Protein AF-A0A3N3DLY1-F1 (afdb_monomer_lite)

pLDDT: mean 85.54, std 10.15, range [54.56, 95.56]

Secondary structure (DSSP, 8-state):
--PPP----SS-THHHHHHHHHHHHIIIII--S--SSHHHHHHHHHHHHHHHHHH--BGGGTSB-HHHHHHHHHHHHH--

Sequence (80 aa):
GHIKPSMTDGYDCYQNALAERVNGILKQEFLLDRCQDIKELNQLVKESISIYNNMRPHLSLGMKTPNEVHEKSQLLTQLA

Organism: NCBI:txid265668

Foldseek 3Di:
DDDDDDDDPPPDPVVCVVVVVLVCCLCPPQVPDDDPDPVVVVVSSVVSVCCQQQPQQDVVQVRDGNVVVVVVVVVVVVVD

InterPro domains:
  IPR001584 Integrase, catalytic core [PF13683] (3-66)
  IPR001584 Integrase, catalytic core [PS50994] (1-74)
  IPR012337 Ribonuclease H-like superfamily [SSF53098] (2-73)
  IPR036397 Ribonuclease H superfamily [G3DSA:3.30.420.10] (2-77)
  IPR050900 Transposase IS3/IS150/IS904 [PTHR46889] (3-72)

Radius of gyration: 16.09 Å; chains: 1; bounding box: 42×36×30 Å

Structure (mmCIF, N/CA/C/O backbone):
data_AF-A0A3N3DLY1-F1
#
_entry.id   AF-A0A3N3DLY1-F1
#
loop_
_atom_site.group_PDB
_atom_site.id
_atom_site.type_symbol
_atom_site.label_atom_id
_atom_site.label_alt_id
_atom_site.label_comp_id
_atom_site.label_asym_id
_atom_site.label_entity_id
_atom_site.label_seq_id
_atom_site.pdbx_PDB_ins_code
_atom_site.Cartn_x
_atom_site.Cartn_y
_atom_site.Cartn_z
_atom_site.occupancy
_atom_site.B_iso_or_equiv
_atom_site.auth_seq_id
_atom_site.auth_comp_id
_atom_site.auth_asym_id
_atom_site.auth_atom_id
_atom_site.pdbx_PDB_model_num
ATOM 1 N N . GLY A 1 1 ? 20.736 1.422 12.873 1.00 55.53 1 GLY A N 1
ATOM 2 C CA . GLY A 1 1 ? 20.185 1.625 11.522 1.00 55.53 1 GLY A CA 1
ATOM 3 C C . GLY A 1 1 ? 19.769 3.070 11.388 1.00 55.53 1 GLY A C 1
ATOM 4 O O . GLY A 1 1 ? 18.888 3.486 12.122 1.00 55.53 1 GLY A O 1
ATOM 5 N N . HIS A 1 2 ? 20.437 3.844 10.535 1.00 77.25 2 HIS A N 1
ATOM 6 C CA . HIS A 1 2 ? 20.050 5.228 10.249 1.00 77.25 2 HIS A CA 1
ATOM 7 C C . HIS A 1 2 ? 19.145 5.236 9.015 1.00 77.25 2 HIS A C 1
ATOM 9 O O . HIS A 1 2 ? 19.607 4.931 7.918 1.00 77.25 2 HIS A O 1
ATOM 15 N N . ILE A 1 3 ? 17.866 5.563 9.195 1.00 80.69 3 ILE A N 1
ATOM 16 C CA . ILE A 1 3 ? 16.944 5.811 8.081 1.00 80.69 3 ILE A CA 1
ATOM 17 C C . ILE A 1 3 ? 17.232 7.225 7.567 1.00 80.69 3 ILE A C 1
ATOM 19 O O . ILE A 1 3 ? 17.206 8.177 8.347 1.00 80.69 3 ILE A O 1
ATOM 23 N N . LYS A 1 4 ? 17.546 7.368 6.275 1.00 87.44 4 LYS A N 1
ATOM 24 C CA . LYS A 1 4 ? 17.753 8.680 5.648 1.00 87.44 4 LYS A CA 1
ATOM 25 C C . LYS A 1 4 ? 16.407 9.220 5.154 1.00 87.44 4 LYS A C 1
ATOM 27 O O . LYS A 1 4 ? 15.792 8.554 4.322 1.00 87.44 4 LYS A O 1
ATOM 32 N N . PRO A 1 5 ? 15.947 10.391 5.624 1.00 81.06 5 PRO A N 1
ATOM 33 C CA . PRO A 1 5 ? 14.772 11.024 5.047 1.00 81.06 5 PRO A CA 1
ATOM 34 C C . PRO A 1 5 ? 15.091 11.479 3.619 1.00 81.06 5 PRO A C 1
ATOM 36 O O . PRO A 1 5 ? 16.169 12.008 3.349 1.00 81.06 5 PRO A O 1
ATOM 39 N N . SER A 1 6 ? 14.146 11.269 2.711 1.00 81.75 6 SER A N 1
ATOM 40 C CA . SER A 1 6 ? 14.179 11.782 1.345 1.00 81.75 6 SER A CA 1
ATOM 41 C C . SER A 1 6 ? 12.816 12.399 1.070 1.00 81.75 6 SER A C 1
ATOM 43 O O . SER A 1 6 ? 11.791 11.780 1.352 1.00 81.75 6 SER A O 1
ATOM 45 N N . MET A 1 7 ? 12.819 13.644 0.604 1.00 81.81 7 MET A N 1
ATOM 46 C CA . MET A 1 7 ? 11.617 14.402 0.279 1.00 81.81 7 MET A CA 1
ATOM 47 C C . MET A 1 7 ? 11.637 14.699 -1.213 1.00 81.81 7 MET A C 1
ATOM 49 O O . MET A 1 7 ? 12.674 15.083 -1.752 1.00 81.81 7 MET A O 1
ATOM 53 N N . THR A 1 8 ? 10.487 14.54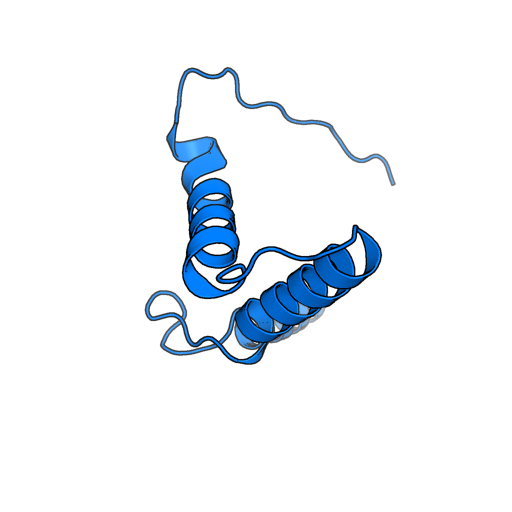5 -1.855 1.00 76.75 8 THR A N 1
ATOM 54 C CA . THR A 1 8 ? 10.259 15.011 -3.221 1.00 76.75 8 THR A CA 1
ATOM 55 C C . THR A 1 8 ? 10.164 16.541 -3.189 1.00 76.75 8 THR A C 1
ATOM 57 O O . THR A 1 8 ? 9.443 17.083 -2.352 1.00 76.75 8 THR A O 1
ATOM 60 N N . ASP A 1 9 ? 10.845 17.251 -4.082 1.00 70.12 9 ASP A N 1
ATOM 61 C CA . ASP A 1 9 ? 10.886 18.725 -4.153 1.00 70.12 9 ASP A CA 1
ATOM 62 C C . ASP A 1 9 ? 9.618 19.360 -4.766 1.00 70.12 9 ASP A C 1
ATOM 64 O O . ASP A 1 9 ? 9.545 20.572 -4.964 1.00 70.12 9 ASP A O 1
ATOM 68 N N . GLY A 1 10 ? 8.586 18.547 -5.016 1.00 64.12 10 GLY A N 1
ATOM 69 C CA . GLY A 1 10 ? 7.263 18.982 -5.469 1.00 64.12 10 GLY A CA 1
ATOM 70 C C . GLY A 1 10 ? 7.186 19.321 -6.958 1.00 64.12 10 GLY A C 1
ATOM 71 O O . GLY A 1 10 ? 6.112 19.680 -7.433 1.00 64.12 10 GLY A O 1
ATOM 72 N N . TYR A 1 11 ? 8.292 19.192 -7.698 1.00 64.94 11 TYR A N 1
ATOM 73 C CA . TYR A 1 11 ? 8.349 19.537 -9.120 1.00 64.94 11 TYR A CA 1
ATOM 74 C C . TYR A 1 11 ? 7.927 18.380 -10.042 1.00 64.94 11 TYR A C 1
ATOM 76 O O . TYR A 1 11 ? 7.502 18.613 -11.172 1.00 64.94 11 TYR A O 1
ATOM 84 N N . ASP A 1 12 ? 8.005 17.138 -9.554 1.00 70.94 12 ASP A N 1
ATOM 85 C CA . ASP A 1 12 ? 7.665 15.928 -10.305 1.00 70.94 12 ASP A CA 1
ATOM 86 C C . ASP A 1 12 ? 6.562 15.120 -9.596 1.00 70.94 12 ASP A C 1
ATOM 88 O O . ASP A 1 12 ? 6.778 14.469 -8.569 1.00 70.94 12 ASP A O 1
ATOM 92 N N . CYS A 1 13 ? 5.355 15.157 -10.165 1.00 68.50 13 CYS A N 1
ATOM 93 C CA . CYS A 1 13 ? 4.189 14.432 -9.663 1.00 68.50 13 CYS A CA 1
ATOM 94 C C . CYS A 1 13 ? 4.325 12.904 -9.789 1.00 68.50 13 CYS A C 1
ATOM 96 O O . CYS A 1 13 ? 3.617 12.167 -9.102 1.00 68.50 13 CYS A O 1
ATOM 98 N N . TYR A 1 14 ? 5.256 12.401 -10.607 1.00 73.81 14 TYR A N 1
ATOM 99 C CA . TYR A 1 14 ? 5.468 10.965 -10.768 1.00 73.81 14 TYR A CA 1
ATOM 100 C C . TYR A 1 14 ? 6.183 10.328 -9.576 1.00 73.81 14 TYR A C 1
ATOM 102 O O . TYR A 1 14 ? 6.037 9.122 -9.370 1.00 73.81 14 TYR A O 1
ATOM 110 N N . GLN A 1 15 ? 6.883 11.110 -8.744 1.00 78.56 15 GLN A N 1
ATOM 111 C CA . GLN A 1 15 ? 7.646 10.560 -7.617 1.00 78.56 15 GLN A CA 1
ATOM 112 C C . GLN A 1 15 ? 6.761 9.880 -6.565 1.00 78.56 15 GLN A C 1
ATOM 114 O O . GLN A 1 15 ? 7.157 8.864 -5.997 1.00 78.56 15 GLN A O 1
ATOM 119 N N . ASN A 1 16 ? 5.537 10.380 -6.365 1.00 84.75 16 ASN A N 1
ATOM 120 C CA . ASN A 1 16 ? 4.561 9.791 -5.443 1.00 84.75 16 ASN A CA 1
ATOM 121 C C . ASN A 1 16 ? 3.401 9.084 -6.157 1.00 84.75 16 ASN A C 1
ATOM 123 O O . ASN A 1 16 ? 2.559 8.481 -5.491 1.00 84.75 16 ASN A O 1
ATOM 127 N N . ALA A 1 17 ? 3.364 9.088 -7.493 1.00 87.19 17 ALA A N 1
ATOM 128 C CA . ALA A 1 17 ? 2.226 8.592 -8.268 1.00 87.19 17 ALA A CA 1
ATOM 129 C C . ALA A 1 17 ? 1.869 7.126 -7.967 1.00 87.19 17 ALA A C 1
ATOM 131 O O . ALA A 1 17 ? 0.695 6.747 -7.989 1.00 87.19 17 ALA A O 1
ATOM 132 N N . LEU A 1 18 ? 2.861 6.285 -7.654 1.00 87.31 18 LEU A N 1
ATOM 133 C CA . LEU A 1 18 ? 2.604 4.907 -7.235 1.00 87.31 18 LEU A CA 1
ATOM 134 C C . LEU A 1 18 ? 1.867 4.858 -5.888 1.00 87.31 18 LEU A C 1
ATOM 136 O O . LEU A 1 18 ? 0.859 4.164 -5.768 1.00 87.31 18 LEU A O 1
ATOM 140 N N . ALA A 1 19 ? 2.341 5.615 -4.896 1.00 88.38 19 ALA A N 1
ATOM 141 C CA . ALA A 1 19 ? 1.723 5.679 -3.574 1.00 88.38 19 ALA A CA 1
ATOM 142 C C . ALA A 1 19 ? 0.312 6.281 -3.643 1.00 88.38 19 ALA A C 1
ATOM 144 O O . ALA A 1 19 ? -0.619 5.765 -3.024 1.00 88.38 19 ALA A O 1
ATOM 145 N N . GLU A 1 20 ? 0.125 7.330 -4.443 1.00 90.50 20 GLU A N 1
ATOM 146 C CA . GLU A 1 20 ? -1.182 7.943 -4.685 1.00 90.50 20 GLU A CA 1
ATOM 147 C C . GLU A 1 20 ? -2.164 6.959 -5.315 1.00 90.50 20 GLU A C 1
ATOM 149 O O . GLU A 1 20 ? -3.303 6.860 -4.861 1.00 90.50 20 GLU A O 1
ATOM 154 N N . ARG A 1 21 ? -1.721 6.172 -6.303 1.00 91.62 21 ARG A N 1
ATOM 155 C CA . ARG A 1 21 ? -2.554 5.139 -6.928 1.00 91.62 21 ARG A CA 1
ATOM 156 C C . ARG A 1 21 ? -2.994 4.077 -5.923 1.00 91.62 21 ARG A C 1
ATOM 158 O O . ARG A 1 21 ? -4.175 3.740 -5.888 1.00 91.62 21 ARG A O 1
ATOM 165 N N . VAL A 1 22 ? -2.071 3.560 -5.111 1.00 91.19 22 VAL A N 1
ATOM 166 C CA . VAL A 1 22 ? -2.393 2.567 -4.071 1.00 91.19 22 VAL A CA 1
ATOM 167 C C . VAL A 1 22 ? -3.399 3.151 -3.078 1.00 91.19 22 VAL A C 1
ATOM 169 O O . VAL A 1 22 ? -4.435 2.542 -2.816 1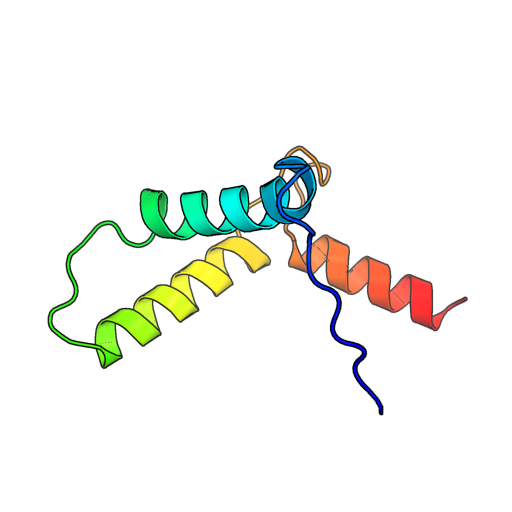.00 91.19 22 VAL A O 1
ATOM 172 N N . ASN A 1 23 ? -3.151 4.366 -2.586 1.00 91.31 23 ASN A N 1
ATOM 173 C CA . ASN A 1 23 ? -4.041 5.037 -1.641 1.00 91.31 23 ASN A CA 1
ATOM 174 C C . ASN A 1 23 ? -5.419 5.338 -2.241 1.00 91.31 23 ASN A C 1
ATOM 176 O O . ASN A 1 23 ? -6.425 5.235 -1.541 1.00 91.31 23 ASN A O 1
ATOM 180 N N . GLY A 1 24 ? -5.475 5.704 -3.522 1.00 93.19 24 GLY A N 1
ATOM 181 C CA . GLY A 1 24 ? -6.719 5.912 -4.256 1.00 93.19 24 GLY A CA 1
ATOM 182 C C . GLY A 1 24 ? -7.553 4.637 -4.319 1.00 93.19 24 GLY A C 1
ATOM 183 O O . GLY A 1 24 ? -8.721 4.669 -3.948 1.00 93.19 24 GLY A O 1
ATOM 184 N N . ILE A 1 25 ? -6.933 3.509 -4.680 1.00 92.25 25 ILE A N 1
ATOM 185 C CA . ILE A 1 25 ? -7.585 2.193 -4.715 1.00 92.25 25 ILE A CA 1
ATOM 186 C C . ILE A 1 25 ? -8.138 1.816 -3.337 1.00 92.25 25 ILE A C 1
ATOM 188 O O . ILE A 1 25 ? -9.309 1.470 -3.224 1.00 92.25 25 ILE A O 1
ATOM 192 N N . LEU A 1 26 ? -7.328 1.920 -2.278 1.00 92.00 26 LEU A N 1
ATOM 193 C CA . LEU A 1 26 ? -7.769 1.570 -0.923 1.00 92.00 26 LEU A CA 1
ATOM 194 C C . LEU A 1 26 ? -8.981 2.406 -0.487 1.00 92.00 26 LEU A C 1
ATOM 196 O O . LEU A 1 26 ? -9.948 1.871 0.050 1.00 92.00 26 LEU A O 1
ATOM 200 N N . LYS A 1 27 ? -8.957 3.712 -0.767 1.00 90.12 27 LYS A N 1
ATOM 201 C CA . LYS A 1 27 ? -10.050 4.623 -0.405 1.00 90.12 27 LYS A CA 1
ATOM 202 C C . LYS A 1 27 ? -11.309 4.417 -1.242 1.00 90.12 27 LYS A C 1
ATOM 204 O O . LYS A 1 27 ? -12.397 4.536 -0.702 1.00 90.12 27 LYS A O 1
ATOM 209 N N . GLN A 1 28 ? -11.170 4.161 -2.540 1.00 90.06 28 GLN A N 1
ATOM 210 C CA . GLN A 1 28 ? -12.310 4.095 -3.459 1.00 90.06 28 GLN A CA 1
ATOM 211 C C . GLN A 1 28 ? -12.958 2.715 -3.513 1.00 90.06 28 GLN A C 1
ATOM 213 O O . GLN A 1 28 ? -14.160 2.633 -3.732 1.00 90.06 28 GLN A O 1
ATOM 218 N N . GLU A 1 29 ? -12.181 1.645 -3.346 1.00 89.62 29 GLU A N 1
ATOM 219 C CA . GLU A 1 29 ? -12.675 0.279 -3.545 1.00 89.62 29 GLU A CA 1
ATOM 220 C C . GLU A 1 29 ? -12.972 -0.458 -2.234 1.00 89.62 29 GLU A C 1
ATOM 222 O O . GLU A 1 29 ? -13.789 -1.373 -2.240 1.00 89.62 29 GLU A O 1
ATOM 227 N N . PHE A 1 30 ? -12.336 -0.079 -1.119 1.00 83.69 30 PHE A N 1
ATOM 228 C CA . PHE A 1 30 ? -12.465 -0.816 0.146 1.00 83.69 30 PHE A CA 1
ATOM 229 C C . PHE A 1 30 ? -13.111 -0.013 1.280 1.00 83.69 30 PHE A C 1
ATOM 231 O O . PHE A 1 30 ? -13.790 -0.589 2.125 1.00 83.69 30 PHE A O 1
ATOM 238 N N . LEU A 1 31 ? -12.960 1.313 1.294 1.00 84.94 31 LEU A N 1
ATOM 239 C CA . LEU A 1 31 ? -13.596 2.194 2.282 1.00 84.94 31 LEU A CA 1
ATOM 240 C C . LEU A 1 31 ? -14.927 2.748 1.747 1.00 84.94 31 LEU A C 1
ATOM 242 O O . LEU A 1 31 ? -15.108 3.959 1.634 1.00 84.94 31 LEU A O 1
ATOM 246 N N . LEU A 1 32 ? -15.833 1.841 1.370 1.00 80.94 32 LEU A N 1
ATOM 247 C CA . LEU A 1 32 ? -17.109 2.171 0.719 1.00 80.94 32 LEU A CA 1
ATOM 248 C C . LEU A 1 32 ? -18.132 2.788 1.684 1.00 80.94 32 LEU A C 1
ATOM 250 O O . LEU A 1 32 ? -18.920 3.643 1.280 1.00 80.94 32 LEU A O 1
ATOM 254 N N . ASP A 1 33 ? -18.086 2.390 2.957 1.00 81.19 33 ASP A N 1
ATOM 255 C CA . ASP A 1 33 ? -19.035 2.809 3.985 1.00 81.19 33 ASP A CA 1
ATOM 256 C C . ASP A 1 33 ? -18.409 3.765 5.005 1.00 81.19 33 ASP A C 1
ATOM 258 O O . ASP A 1 33 ? -17.217 3.705 5.324 1.00 81.19 33 ASP A O 1
ATOM 262 N N . ARG A 1 34 ? -19.238 4.655 5.565 1.00 82.50 34 ARG A N 1
ATOM 263 C CA . ARG A 1 34 ? -18.816 5.499 6.687 1.00 82.50 34 ARG A CA 1
ATOM 264 C C . ARG A 1 34 ? -18.769 4.684 7.971 1.00 82.50 34 ARG A C 1
ATOM 266 O O . ARG A 1 34 ? -19.805 4.257 8.470 1.00 82.50 34 ARG A O 1
ATOM 273 N N . CYS A 1 35 ? -17.573 4.575 8.535 1.00 87.88 35 CYS A N 1
ATOM 274 C CA . CYS A 1 35 ? -17.360 4.005 9.859 1.00 87.88 35 CYS A CA 1
ATOM 275 C C . CYS A 1 35 ? -17.955 4.914 10.944 1.00 87.88 35 CYS A C 1
ATOM 277 O O . CYS A 1 35 ? -17.906 6.144 10.836 1.00 87.88 35 CYS A O 1
ATOM 279 N N . GLN A 1 36 ? -18.487 4.307 12.000 1.00 87.19 36 GLN A N 1
ATOM 280 C CA . GLN A 1 36 ? -19.042 5.005 13.163 1.00 87.19 36 GLN A CA 1
ATOM 281 C C . GLN A 1 36 ? -17.934 5.555 14.068 1.00 87.19 36 GLN A C 1
ATOM 283 O O . GLN A 1 36 ? -18.078 6.628 14.655 1.00 87.19 36 GLN A O 1
ATOM 288 N N . ASP A 1 37 ? -16.818 4.830 14.173 1.00 92.56 37 ASP A N 1
ATOM 289 C CA . ASP A 1 37 ? -15.692 5.204 15.018 1.00 92.56 37 ASP A CA 1
ATOM 290 C C . ASP A 1 37 ? -14.324 4.887 14.389 1.00 92.56 37 ASP A C 1
ATOM 292 O O . ASP A 1 37 ? -14.191 4.225 13.356 1.00 92.56 37 ASP A O 1
ATOM 296 N N . ILE A 1 38 ? -13.268 5.398 15.027 1.00 91.94 38 ILE A N 1
ATOM 297 C CA . ILE A 1 38 ? -11.890 5.214 14.562 1.00 91.94 38 ILE A CA 1
ATOM 298 C C . ILE A 1 38 ? -11.398 3.765 14.703 1.00 91.94 38 ILE A C 1
ATOM 300 O O . ILE A 1 38 ? -10.467 3.368 14.005 1.00 91.94 38 ILE A O 1
ATOM 304 N N . LYS A 1 39 ? -11.970 2.961 15.607 1.00 93.88 39 LYS A N 1
ATOM 305 C CA . LYS A 1 39 ? -11.562 1.560 15.791 1.00 93.88 39 LYS A CA 1
ATOM 306 C C . LYS A 1 39 ? -12.037 0.722 14.613 1.00 93.88 39 LYS A C 1
ATOM 308 O O . LYS A 1 39 ? -11.241 -0.029 14.057 1.00 93.88 39 LYS A O 1
ATOM 313 N N . GLU A 1 40 ? -13.289 0.904 14.212 1.00 91.50 40 GLU A N 1
ATOM 314 C CA . GLU A 1 40 ? -13.871 0.291 13.023 1.00 91.50 40 GLU A CA 1
ATOM 315 C C . GLU A 1 40 ? -13.103 0.707 11.765 1.00 91.50 40 GLU A C 1
ATOM 317 O O . GLU A 1 40 ? -12.682 -0.152 10.992 1.00 91.50 40 GLU A O 1
ATOM 322 N N . LEU A 1 41 ? -12.806 2.004 11.612 1.00 91.69 41 LEU A N 1
ATOM 323 C CA . LEU A 1 41 ? -11.994 2.489 10.494 1.00 91.69 41 LEU A CA 1
ATOM 324 C C . LEU A 1 41 ? -10.613 1.820 10.454 1.00 91.69 41 LEU A C 1
ATOM 326 O O . LEU A 1 41 ? -10.173 1.378 9.397 1.00 91.69 41 LEU A O 1
ATOM 330 N N . ASN A 1 42 ? -9.923 1.722 11.592 1.00 92.88 42 ASN A N 1
ATOM 331 C CA . ASN A 1 42 ? -8.618 1.061 11.654 1.00 92.88 42 ASN A CA 1
ATOM 332 C C . ASN A 1 42 ? -8.701 -0.420 11.267 1.00 92.88 42 ASN A C 1
ATOM 334 O O . ASN A 1 42 ? -7.805 -0.925 10.586 1.00 92.88 42 ASN A O 1
ATOM 338 N N . GLN A 1 43 ? -9.764 -1.111 11.684 1.00 92.81 43 GLN A N 1
ATOM 339 C CA . GLN A 1 43 ? -9.988 -2.506 11.323 1.00 92.81 43 GLN A CA 1
ATOM 340 C C . GLN A 1 43 ? -10.226 -2.652 9.815 1.00 92.81 43 GLN A C 1
ATOM 342 O O . GLN A 1 43 ? -9.532 -3.437 9.168 1.00 92.81 43 GLN A O 1
ATOM 347 N N . LEU A 1 44 ? -11.107 -1.833 9.236 1.00 91.94 44 LEU A N 1
ATOM 348 C CA . LEU A 1 44 ? -11.376 -1.832 7.798 1.00 91.94 44 LEU A CA 1
ATOM 349 C C . LEU A 1 44 ? -10.132 -1.491 6.979 1.00 91.94 44 LEU A C 1
ATOM 351 O O . LEU A 1 44 ? -9.845 -2.165 5.994 1.00 91.94 44 LEU A O 1
ATOM 355 N N . VAL A 1 45 ? -9.340 -0.500 7.394 1.00 92.62 45 VAL A N 1
ATOM 356 C CA . VAL A 1 45 ? -8.071 -0.162 6.729 1.00 92.62 45 VAL A CA 1
ATOM 357 C C . VAL A 1 45 ? -7.107 -1.350 6.764 1.00 92.62 45 VAL A C 1
ATOM 359 O O . VAL A 1 45 ? -6.502 -1.681 5.743 1.00 92.62 45 VAL A O 1
ATOM 362 N N . LYS A 1 46 ? -6.980 -2.031 7.908 1.00 93.88 46 LYS A N 1
ATOM 363 C CA . LYS A 1 46 ? -6.123 -3.216 8.043 1.00 93.88 46 LYS A CA 1
ATOM 364 C C . LYS A 1 46 ? -6.574 -4.354 7.124 1.00 93.88 46 LYS A C 1
ATOM 366 O O . LYS A 1 46 ? -5.736 -4.982 6.476 1.00 93.88 46 LYS A O 1
ATOM 371 N N . GLU A 1 47 ? -7.877 -4.601 7.044 1.00 93.25 47 GLU A N 1
ATOM 372 C CA . GLU A 1 47 ? -8.461 -5.602 6.146 1.00 93.25 47 GLU A CA 1
ATOM 373 C C . GLU A 1 47 ? -8.248 -5.230 4.678 1.00 93.25 47 GLU A C 1
ATOM 375 O O . GLU A 1 47 ? -7.769 -6.055 3.903 1.00 93.25 47 GLU A O 1
ATOM 380 N N . SER A 1 48 ? -8.482 -3.968 4.320 1.00 93.88 48 SER A N 1
ATOM 381 C CA . SER A 1 48 ? -8.269 -3.429 2.972 1.00 93.88 48 SER A CA 1
ATOM 382 C C . SER A 1 48 ? -6.831 -3.648 2.499 1.00 93.88 48 SER A C 1
ATOM 384 O O . SER A 1 48 ? -6.596 -4.156 1.403 1.00 93.88 48 SER A O 1
ATOM 386 N N . ILE A 1 49 ? -5.854 -3.315 3.351 1.00 94.00 49 ILE A N 1
ATOM 387 C CA . ILE A 1 49 ? -4.427 -3.522 3.073 1.00 94.00 49 ILE A CA 1
ATOM 388 C C . ILE A 1 49 ? -4.126 -5.015 2.908 1.00 94.00 49 ILE A C 1
ATOM 390 O O . ILE A 1 49 ? -3.402 -5.400 1.990 1.00 94.00 49 ILE A O 1
ATOM 394 N N . SER A 1 50 ? -4.689 -5.866 3.771 1.00 95.31 50 SER A N 1
ATOM 395 C CA . SER A 1 50 ? -4.502 -7.316 3.686 1.00 95.31 50 SER A CA 1
ATOM 396 C C . SER A 1 50 ? -5.037 -7.886 2.371 1.00 95.31 50 SER A C 1
ATOM 398 O O . SER A 1 50 ? -4.334 -8.653 1.711 1.00 95.31 50 SER A O 1
ATOM 400 N N . ILE A 1 51 ? -6.240 -7.482 1.955 1.00 94.38 51 ILE A N 1
ATOM 401 C CA . ILE A 1 51 ? -6.856 -7.931 0.701 1.00 94.38 51 ILE A CA 1
ATOM 402 C C . ILE A 1 51 ? -6.038 -7.445 -0.496 1.00 94.38 51 ILE A C 1
ATOM 404 O O . ILE A 1 51 ? -5.722 -8.238 -1.384 1.00 94.38 51 ILE A O 1
ATOM 408 N N . TYR A 1 52 ? -5.627 -6.175 -0.505 1.00 94.88 52 TYR A N 1
ATOM 409 C CA . T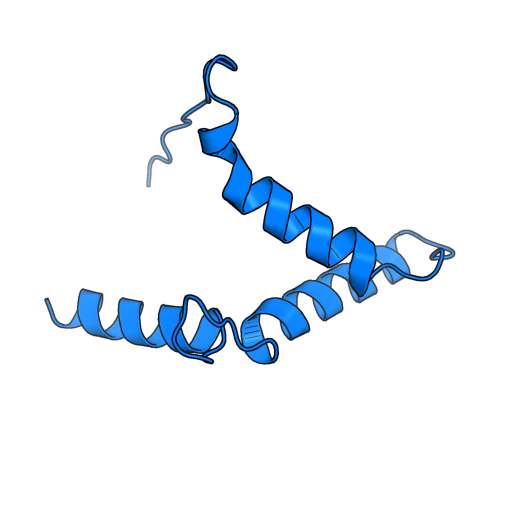YR A 1 52 ? -4.781 -5.634 -1.567 1.00 94.88 52 TYR A CA 1
ATOM 410 C C . TYR A 1 52 ? -3.466 -6.418 -1.705 1.00 94.88 52 TYR A C 1
ATOM 412 O O . TYR A 1 52 ? -3.103 -6.824 -2.804 1.00 94.88 52 TYR A O 1
ATOM 420 N N . ASN A 1 53 ? -2.776 -6.685 -0.593 1.00 94.31 53 ASN A N 1
ATOM 421 C CA . ASN A 1 53 ? -1.455 -7.313 -0.618 1.00 94.31 53 ASN A CA 1
ATOM 422 C C . ASN A 1 53 ? -1.481 -8.828 -0.864 1.00 94.31 53 ASN A C 1
ATOM 424 O O . ASN A 1 53 ? -0.541 -9.348 -1.461 1.00 94.31 53 ASN A O 1
ATOM 428 N N . ASN A 1 54 ? -2.520 -9.535 -0.406 1.00 95.19 54 ASN A N 1
ATOM 429 C CA . ASN A 1 54 ? -2.562 -11.003 -0.442 1.00 95.19 54 ASN A CA 1
ATOM 430 C C . ASN A 1 54 ? -3.533 -11.584 -1.466 1.00 95.19 54 ASN A C 1
ATOM 432 O O . ASN A 1 54 ? -3.397 -12.754 -1.806 1.00 95.19 54 ASN A O 1
ATOM 436 N N . MET A 1 55 ? -4.532 -10.822 -1.917 1.00 94.38 55 MET A N 1
ATOM 437 C CA . MET A 1 55 ? -5.622 -11.369 -2.734 1.00 94.38 55 MET A CA 1
ATOM 438 C C . MET A 1 55 ? -5.802 -10.658 -4.071 1.00 94.38 55 MET A C 1
ATOM 440 O O . MET A 1 55 ? -6.400 -11.242 -4.969 1.00 94.38 55 MET A O 1
ATOM 444 N N . ARG A 1 56 ? -5.320 -9.419 -4.238 1.00 93.00 56 ARG A N 1
ATOM 445 C CA . ARG A 1 56 ? -5.477 -8.678 -5.496 1.00 93.00 56 ARG A CA 1
ATOM 446 C C . ARG A 1 56 ? -4.364 -9.042 -6.487 1.00 93.00 56 ARG A C 1
ATOM 448 O O . ARG A 1 56 ? -3.223 -8.632 -6.281 1.00 93.00 56 ARG A O 1
ATOM 455 N N . PRO A 1 57 ? -4.656 -9.750 -7.592 1.00 94.06 57 PRO A N 1
ATOM 456 C CA . PRO A 1 57 ? -3.674 -9.947 -8.646 1.00 94.06 57 PRO A CA 1
ATOM 457 C C . PRO A 1 57 ? -3.478 -8.652 -9.445 1.00 94.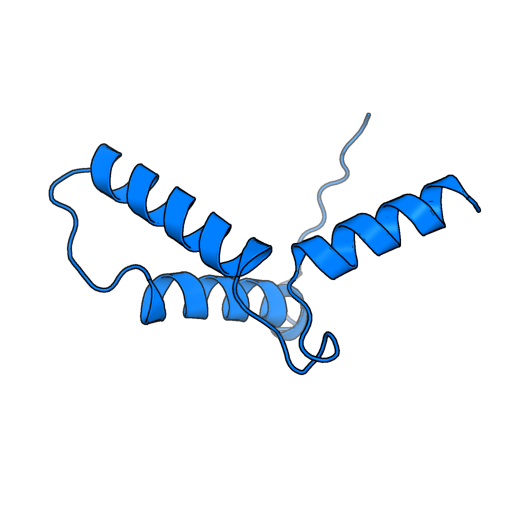06 57 PRO A C 1
ATOM 459 O O . PRO A 1 57 ? -4.441 -7.972 -9.809 1.00 94.06 57 PRO A O 1
ATOM 462 N N . HIS A 1 58 ? -2.227 -8.319 -9.762 1.00 93.06 58 HIS A N 1
ATOM 463 C CA . HIS A 1 58 ? -1.889 -7.157 -10.584 1.00 93.06 58 HIS A CA 1
ATOM 464 C C . HIS A 1 58 ? -1.361 -7.583 -11.950 1.00 93.06 58 HIS A C 1
ATOM 466 O O . HIS A 1 58 ? -0.435 -8.388 -12.053 1.00 93.06 58 HIS A O 1
ATOM 472 N N . LEU A 1 59 ? -1.884 -6.967 -13.013 1.00 92.50 59 LEU A N 1
ATOM 473 C CA . LEU A 1 59 ? -1.420 -7.216 -14.381 1.00 92.50 59 LEU A CA 1
ATOM 474 C C . LEU A 1 59 ? 0.079 -6.910 -14.543 1.00 92.50 59 LEU A C 1
ATOM 476 O O . LEU A 1 59 ? 0.811 -7.703 -15.126 1.00 92.50 59 LEU A O 1
ATOM 480 N N . SER A 1 60 ? 0.554 -5.808 -13.953 1.00 89.25 60 SER A N 1
ATOM 481 C CA . SER A 1 60 ? 1.974 -5.423 -13.952 1.00 89.25 60 SER A CA 1
ATOM 482 C C . SER A 1 60 ? 2.882 -6.407 -13.207 1.00 89.25 60 SER A C 1
ATOM 484 O O . SER A 1 60 ? 4.092 -6.375 -13.397 1.00 89.25 60 SER A O 1
ATOM 486 N N . LEU A 1 61 ? 2.308 -7.279 -12.374 1.00 90.25 61 LEU A N 1
ATOM 487 C CA . LEU A 1 61 ? 3.006 -8.335 -11.640 1.00 90.25 61 LEU A CA 1
ATOM 488 C C . LEU A 1 61 ? 2.810 -9.721 -12.282 1.00 90.25 61 LEU A C 1
ATOM 490 O O . LEU A 1 61 ? 3.132 -10.737 -11.670 1.00 90.25 61 LEU A O 1
ATOM 494 N N . GLY A 1 62 ? 2.270 -9.789 -13.505 1.00 93.62 62 GLY A N 1
ATOM 495 C CA . GLY A 1 62 ? 1.981 -11.056 -14.177 1.00 93.62 62 GLY A CA 1
ATOM 496 C C . GLY A 1 62 ? 0.838 -11.829 -13.519 1.00 93.62 62 GLY A C 1
ATOM 497 O O . GLY A 1 62 ? 0.926 -13.045 -13.383 1.00 93.62 62 GLY A O 1
ATOM 498 N N . MET A 1 63 ? -0.209 -11.117 -13.086 1.00 94.62 63 MET A N 1
ATOM 499 C CA . MET A 1 63 ? -1.372 -11.657 -12.364 1.00 94.62 63 MET A CA 1
ATOM 500 C C . MET A 1 63 ? -1.050 -12.255 -10.989 1.00 94.62 63 MET A C 1
ATOM 502 O O . MET A 1 63 ? -1.815 -13.062 -10.472 1.00 94.62 63 MET A O 1
ATOM 506 N N . LYS A 1 64 ? 0.051 -11.811 -10.378 1.00 94.56 64 LYS A N 1
ATOM 507 C CA . LYS A 1 64 ? 0.429 -12.139 -8.998 1.00 94.56 64 LYS A CA 1
ATOM 508 C C . LYS A 1 64 ? 0.043 -11.036 -8.030 1.00 94.56 64 LYS A C 1
ATOM 510 O O . LYS A 1 64 ? -0.156 -9.885 -8.434 1.00 94.56 64 LYS A O 1
ATOM 515 N N . THR A 1 65 ? -0.042 -11.386 -6.757 1.00 95.56 65 THR A N 1
ATOM 516 C CA . THR A 1 65 ? -0.301 -10.442 -5.673 1.00 95.56 65 THR A CA 1
ATOM 517 C C . THR A 1 65 ? 0.988 -9.731 -5.250 1.00 95.56 65 THR A C 1
ATOM 519 O O . THR A 1 65 ? 2.093 -10.231 -5.504 1.00 95.56 65 THR A O 1
ATOM 522 N N . PRO A 1 66 ? 0.891 -8.546 -4.621 1.00 94.88 66 PRO A N 1
ATOM 523 C CA . PRO A 1 66 ? 2.068 -7.829 -4.144 1.00 94.88 66 PRO A CA 1
ATOM 524 C C . PRO A 1 66 ? 2.947 -8.678 -3.217 1.00 94.88 66 PRO A C 1
ATOM 526 O O . PRO A 1 66 ? 4.168 -8.680 -3.383 1.00 94.88 66 PRO A O 1
ATOM 529 N N . ASN A 1 67 ? 2.348 -9.447 -2.300 1.00 94.94 67 ASN A N 1
ATOM 530 C CA . ASN A 1 67 ? 3.106 -10.291 -1.375 1.00 94.94 67 ASN A CA 1
ATOM 531 C C . ASN A 1 67 ? 3.800 -11.465 -2.071 1.00 94.94 67 ASN A C 1
ATOM 533 O O . ASN A 1 67 ? 4.968 -11.711 -1.786 1.00 94.94 67 ASN A O 1
ATOM 537 N N . GLU A 1 68 ? 3.161 -12.121 -3.045 1.00 93.19 68 GLU A N 1
ATOM 538 C CA . GLU A 1 68 ? 3.797 -13.210 -3.807 1.00 93.19 68 GLU A CA 1
ATOM 539 C C . GLU A 1 68 ? 5.084 -12.755 -4.513 1.00 93.19 68 GLU A C 1
ATOM 541 O O . GLU A 1 68 ? 6.075 -13.488 -4.589 1.00 93.19 68 GLU A O 1
ATOM 546 N N . VAL A 1 69 ? 5.086 -11.533 -5.054 1.00 91.81 69 VAL A N 1
ATOM 547 C CA . VAL A 1 69 ? 6.276 -10.962 -5.698 1.00 91.81 69 VAL A CA 1
ATOM 548 C C . VAL A 1 69 ? 7.300 -10.510 -4.660 1.00 91.81 69 VAL A C 1
ATOM 550 O O . VAL A 1 69 ? 8.499 -10.722 -4.857 1.00 91.81 69 VAL A O 1
ATOM 553 N N . HIS A 1 70 ? 6.848 -9.919 -3.554 1.00 90.50 70 HIS A N 1
ATOM 554 C CA . HIS A 1 70 ? 7.721 -9.452 -2.484 1.00 90.50 70 HIS A CA 1
ATOM 555 C C . HIS A 1 70 ? 8.493 -10.598 -1.816 1.00 90.50 70 HIS A C 1
ATOM 557 O O . HIS A 1 70 ? 9.716 -10.520 -1.712 1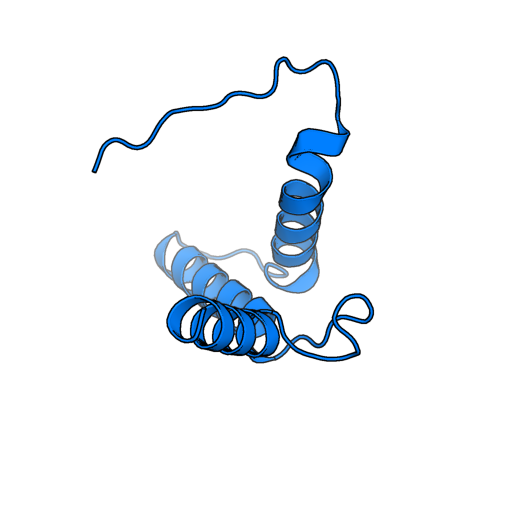.00 90.50 70 HIS A O 1
ATOM 563 N N . GLU A 1 71 ? 7.815 -11.683 -1.436 1.00 86.94 71 GLU A N 1
ATOM 564 C CA . GLU A 1 71 ? 8.429 -12.871 -0.826 1.00 86.94 71 GLU A CA 1
ATOM 565 C C . GLU A 1 71 ? 9.467 -13.507 -1.755 1.00 86.94 71 GLU A C 1
ATOM 567 O O . GLU A 1 71 ? 10.595 -13.791 -1.345 1.00 86.94 71 GLU A O 1
ATOM 572 N N . LYS A 1 72 ? 9.135 -13.645 -3.047 1.00 75.94 72 LYS A N 1
ATOM 573 C CA . LYS A 1 72 ? 10.078 -14.146 -4.053 1.00 75.94 72 LYS A CA 1
ATOM 574 C C . LYS A 1 72 ? 11.298 -13.231 -4.200 1.00 75.94 72 LYS A C 1
ATOM 576 O O . LYS A 1 72 ? 12.413 -13.724 -4.360 1.00 75.94 72 LYS A O 1
ATOM 581 N N . SER A 1 73 ? 11.099 -11.913 -4.160 1.00 77.50 73 SER A N 1
ATOM 582 C CA . SER A 1 73 ? 12.196 -10.945 -4.230 1.00 77.50 73 SER A CA 1
ATOM 583 C C . SER A 1 73 ? 13.111 -11.042 -3.011 1.00 77.50 73 SER A C 1
ATOM 585 O O . SER A 1 73 ? 14.324 -11.034 -3.185 1.00 77.50 73 SER A O 1
ATOM 587 N N . GLN A 1 74 ? 12.558 -11.164 -1.799 1.00 75.06 74 GLN A N 1
ATOM 588 C CA . GLN A 1 74 ? 13.360 -11.316 -0.581 1.00 75.06 74 GLN A CA 1
ATOM 589 C C . GLN A 1 74 ? 14.212 -12.586 -0.621 1.00 75.06 74 GLN A C 1
ATOM 591 O O . GLN A 1 74 ? 15.396 -12.533 -0.295 1.00 75.06 74 GLN A O 1
ATOM 596 N N . LEU A 1 75 ? 13.635 -13.704 -1.073 1.00 71.62 75 LEU A N 1
ATOM 597 C CA . LEU A 1 75 ? 14.363 -14.961 -1.234 1.00 71.62 75 LEU A CA 1
ATOM 598 C C . LEU A 1 75 ? 15.544 -14.803 -2.205 1.00 71.62 75 LEU A C 1
ATOM 600 O O . LEU A 1 75 ? 16.649 -15.240 -1.909 1.00 71.62 75 LEU A O 1
ATOM 604 N N . LEU A 1 76 ? 15.336 -14.136 -3.344 1.00 70.94 76 LEU A N 1
ATOM 605 C CA . LEU A 1 76 ? 16.405 -13.876 -4.314 1.00 70.94 76 LEU A CA 1
ATOM 606 C C . LEU A 1 76 ? 17.496 -12.960 -3.748 1.00 70.94 76 LEU A C 1
ATOM 608 O O . LEU A 1 76 ? 18.669 -13.201 -4.003 1.00 70.94 76 LEU A O 1
ATOM 612 N N . THR A 1 77 ? 17.133 -11.944 -2.961 1.00 69.94 77 THR A N 1
ATOM 613 C CA . THR A 1 77 ? 18.103 -11.070 -2.284 1.00 69.94 77 THR A CA 1
ATOM 614 C C . THR A 1 77 ? 18.911 -11.805 -1.213 1.00 69.94 77 THR A C 1
ATOM 616 O O . THR A 1 77 ? 20.063 -11.463 -0.998 1.00 69.94 77 THR A O 1
ATOM 619 N N . GLN A 1 78 ? 18.342 -12.811 -0.544 1.00 64.12 78 GLN A N 1
ATOM 620 C CA . GLN A 1 78 ? 19.063 -13.625 0.446 1.00 64.12 78 GLN A CA 1
ATOM 621 C C . GLN A 1 78 ? 20.014 -14.654 -0.186 1.00 64.12 78 GLN A C 1
ATOM 623 O O . GLN A 1 78 ? 20.895 -15.169 0.497 1.00 64.12 78 GLN A O 1
ATOM 628 N N . LEU A 1 79 ? 19.813 -14.977 -1.465 1.00 64.19 79 LEU A N 1
ATOM 629 C CA . LEU A 1 79 ? 20.612 -15.946 -2.221 1.00 64.19 79 LEU A CA 1
ATOM 630 C C . LEU A 1 79 ? 21.715 -15.293 -3.076 1.00 64.19 79 LEU A C 1
ATOM 632 O O . LEU A 1 79 ? 22.484 -1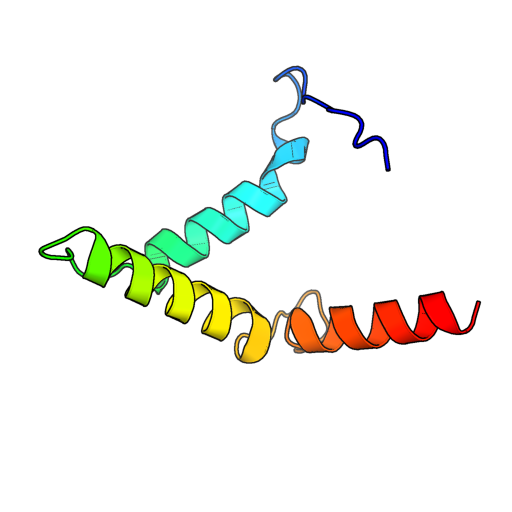6.022 -3.704 1.00 64.19 79 LEU A O 1
ATOM 636 N N . ALA A 1 80 ? 21.767 -13.959 -3.127 1.00 54.56 80 ALA A N 1
ATOM 637 C CA . ALA A 1 80 ? 22.733 -13.157 -3.881 1.00 54.56 80 ALA A CA 1
ATOM 638 C C . ALA A 1 80 ? 23.785 -12.540 -2.950 1.00 54.56 80 ALA A C 1
ATOM 640 O O . ALA A 1 80 ? 24.954 -12.447 -3.387 1.00 54.56 80 ALA A O 1
#